Protein AF-A0A957DCU4-F1 (afdb_monomer_lite)

Radius of gyration: 17.32 Å; chains: 1; bounding box: 42×30×50 Å

Foldseek 3Di:
DDDDDDDPVRLVVPPCNLVDDDPDPDDPVLVVQLVVLLLVLVCVVPNNVVSVVLVVCLVVCLVVLCVVCVPVLVVQCVRPNDVSSVVVSVLVSQLVVQCVVPHNVRSVVSSVVSCVSSCVSVVCVRVVVVCCVVDPDSCVVPD

Structure (mmCIF, N/CA/C/O backbone):
data_AF-A0A957DCU4-F1
#
_entry.id   AF-A0A957DCU4-F1
#
loop_
_atom_site.group_PDB
_atom_site.id
_atom_site.type_symbol
_atom_site.label_atom_id
_atom_site.label_alt_id
_atom_site.label_comp_id
_atom_site.label_asym_id
_atom_site.label_entity_id
_atom_site.label_seq_id
_atom_site.pdbx_PDB_ins_code
_atom_site.Cartn_x
_atom_site.Cartn_y
_atom_site.Cartn_z
_atom_site.occupancy
_atom_site.B_iso_or_equiv
_atom_site.auth_seq_id
_atom_site.auth_comp_id
_atom_site.auth_asym_id
_atom_site.auth_atom_id
_atom_site.pdbx_PDB_model_num
ATOM 1 N N . MET A 1 1 ? -5.472 -15.329 16.478 1.00 36.72 1 MET A N 1
ATOM 2 C CA . MET A 1 1 ? -4.038 -15.496 16.817 1.00 36.72 1 MET A CA 1
ATOM 3 C C . MET A 1 1 ? -3.410 -14.113 16.916 1.00 36.72 1 MET A C 1
ATOM 5 O O . MET A 1 1 ? -3.706 -13.283 16.072 1.00 36.72 1 MET A O 1
ATOM 9 N N . THR A 1 2 ? -2.607 -13.821 17.938 1.00 32.19 2 THR A N 1
ATOM 10 C CA . THR A 1 2 ? -1.991 -12.493 18.103 1.00 32.19 2 THR A CA 1
ATOM 11 C C . THR A 1 2 ? -0.770 -12.384 17.192 1.00 32.19 2 THR A C 1
ATOM 13 O O . THR A 1 2 ? 0.240 -13.039 17.440 1.00 32.19 2 THR A O 1
ATOM 16 N N . THR A 1 3 ? -0.849 -11.588 16.125 1.00 38.00 3 THR A N 1
ATOM 17 C CA . THR A 1 3 ? 0.283 -11.361 15.215 1.00 38.00 3 THR A CA 1
ATOM 18 C C . THR A 1 3 ? 1.387 -10.610 15.963 1.00 38.00 3 THR A C 1
ATOM 20 O O . THR A 1 3 ? 1.248 -9.426 16.282 1.00 38.00 3 THR A O 1
ATOM 23 N N . GLN A 1 4 ? 2.472 -11.307 16.303 1.00 40.12 4 GLN A N 1
ATOM 24 C CA . GLN A 1 4 ? 3.613 -10.727 17.008 1.00 40.12 4 GLN A CA 1
ATOM 25 C C . GLN A 1 4 ? 4.327 -9.733 16.079 1.00 40.12 4 GLN A C 1
ATOM 27 O O . GLN A 1 4 ? 4.697 -10.070 14.955 1.00 40.12 4 GLN A O 1
ATOM 32 N N . LYS A 1 5 ? 4.489 -8.482 16.523 1.00 43.53 5 LYS A N 1
ATOM 33 C CA . LYS A 1 5 ? 5.189 -7.444 15.751 1.00 43.53 5 LYS A CA 1
ATOM 34 C C . LYS A 1 5 ? 6.696 -7.707 15.790 1.00 43.53 5 LYS A C 1
ATOM 36 O O . LYS A 1 5 ? 7.246 -7.865 16.877 1.00 43.53 5 LYS A O 1
ATOM 41 N N . LEU A 1 6 ? 7.344 -7.732 14.624 1.00 45.91 6 LEU A N 1
ATOM 42 C CA . LEU A 1 6 ? 8.795 -7.910 14.505 1.00 45.91 6 LEU A CA 1
ATOM 43 C C . LEU A 1 6 ? 9.543 -6.619 14.864 1.00 45.91 6 LEU A C 1
ATOM 45 O O . LEU A 1 6 ? 9.111 -5.522 14.501 1.00 45.91 6 LEU A O 1
ATOM 49 N N . THR A 1 7 ? 10.678 -6.750 15.548 1.00 53.19 7 THR A N 1
ATOM 50 C CA . THR A 1 7 ? 11.636 -5.655 15.760 1.00 53.19 7 THR A CA 1
ATOM 51 C C . THR A 1 7 ? 12.483 -5.414 14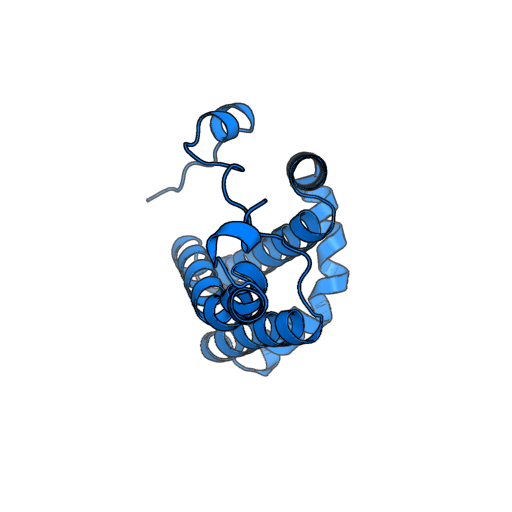.503 1.00 53.19 7 THR A C 1
ATOM 53 O O . THR A 1 7 ? 12.556 -6.269 13.621 1.00 53.19 7 THR A O 1
ATOM 56 N N . LEU A 1 8 ? 13.154 -4.258 14.409 1.00 53.31 8 LEU A N 1
ATOM 57 C CA . LEU A 1 8 ? 14.066 -3.940 13.295 1.00 53.31 8 LEU A CA 1
ATOM 58 C C . LEU A 1 8 ? 15.163 -5.000 13.104 1.00 53.31 8 LEU A C 1
ATOM 60 O O . LEU A 1 8 ? 15.449 -5.386 11.973 1.00 53.31 8 LEU A O 1
ATOM 64 N N . ASP A 1 9 ? 15.717 -5.522 14.196 1.00 51.16 9 ASP A N 1
ATOM 65 C CA . ASP A 1 9 ? 16.748 -6.562 14.143 1.00 51.16 9 ASP A CA 1
ATOM 66 C C . ASP A 1 9 ? 16.194 -7.894 13.615 1.00 51.16 9 ASP A C 1
ATOM 68 O O . ASP A 1 9 ? 16.871 -8.602 12.872 1.00 51.16 9 ASP A O 1
ATOM 72 N N . GLN A 1 10 ? 14.934 -8.207 13.933 1.00 47.06 10 GLN A N 1
ATOM 73 C CA . GLN A 1 10 ? 14.234 -9.398 13.441 1.00 47.06 10 GLN A CA 1
ATOM 74 C C . GLN A 1 10 ? 13.794 -9.265 11.978 1.00 47.06 10 GLN A C 1
ATOM 76 O O . GLN A 1 10 ? 13.688 -10.259 11.271 1.00 47.06 10 GLN A O 1
ATOM 81 N N . ILE A 1 11 ? 13.551 -8.049 11.492 1.00 52.72 11 ILE A N 1
ATOM 82 C CA . ILE A 1 11 ? 13.196 -7.807 10.089 1.00 52.72 11 ILE A CA 1
ATOM 83 C C . ILE A 1 11 ? 14.338 -8.236 9.150 1.00 52.72 11 ILE A C 1
ATOM 85 O O . ILE A 1 11 ? 14.080 -8.809 8.093 1.00 52.72 11 ILE A O 1
ATOM 89 N N . ASN A 1 12 ? 15.596 -8.038 9.558 1.00 49.00 12 ASN A N 1
ATOM 90 C CA . ASN A 1 12 ? 16.772 -8.423 8.767 1.00 49.00 12 ASN A CA 1
ATOM 91 C C . ASN A 1 12 ? 16.979 -9.942 8.663 1.00 49.00 12 ASN A C 1
ATOM 93 O O . ASN A 1 12 ? 17.734 -10.396 7.804 1.00 49.00 12 ASN A O 1
ATOM 97 N N . THR A 1 13 ? 16.329 -10.731 9.523 1.00 49.03 13 THR A N 1
ATOM 98 C CA . THR A 1 13 ? 16.414 -12.198 9.501 1.00 49.03 13 THR A CA 1
ATOM 99 C C . THR A 1 13 ? 15.278 -12.845 8.712 1.00 49.03 13 THR A C 1
ATOM 101 O O . THR A 1 13 ? 15.305 -14.057 8.496 1.00 49.03 13 THR A O 1
ATOM 104 N N . VAL A 1 14 ? 14.306 -12.058 8.229 1.00 46.25 14 VAL A N 1
ATOM 105 C CA . VAL A 1 14 ? 13.219 -12.552 7.378 1.00 46.25 14 VAL A CA 1
ATOM 106 C C . VAL A 1 14 ? 13.778 -12.908 5.994 1.00 46.25 14 VAL A C 1
ATOM 108 O O . VAL A 1 14 ? 14.284 -12.027 5.286 1.00 46.25 14 VAL A O 1
ATOM 111 N N . PRO A 1 15 ? 13.673 -14.179 5.559 1.00 36.56 15 PRO A N 1
ATOM 112 C CA . PRO A 1 15 ? 14.118 -14.587 4.235 1.00 36.56 15 PRO A CA 1
ATOM 113 C C . PRO A 1 15 ? 13.451 -13.730 3.155 1.00 36.56 15 PRO A C 1
ATOM 115 O O . PRO A 1 15 ? 12.238 -13.536 3.166 1.00 36.56 15 PRO A O 1
ATOM 118 N N . TYR A 1 16 ? 14.254 -13.226 2.216 1.00 40.25 16 TYR A N 1
ATOM 119 C CA . TYR A 1 16 ? 13.815 -12.421 1.066 1.00 40.25 16 TYR A CA 1
ATOM 120 C C . TYR A 1 16 ? 13.260 -11.018 1.381 1.00 40.25 16 TYR A C 1
ATOM 122 O O . TYR A 1 16 ? 12.896 -10.303 0.443 1.00 40.25 16 TYR A O 1
ATOM 130 N N . TYR A 1 17 ? 13.264 -10.563 2.644 1.00 41.91 17 TYR A N 1
ATOM 131 C CA . TYR A 1 17 ? 12.905 -9.180 2.973 1.00 41.91 17 TYR A CA 1
ATOM 132 C C . TYR A 1 17 ? 13.850 -8.212 2.252 1.00 41.91 17 TYR A C 1
ATOM 134 O O . TYR A 1 17 ? 15.064 -8.232 2.443 1.00 41.91 17 TYR A O 1
ATOM 142 N N . GLY A 1 18 ? 13.289 -7.412 1.344 1.00 43.12 18 GLY A N 1
ATOM 143 C CA . GLY A 1 18 ? 14.046 -6.464 0.534 1.00 43.12 18 GLY A CA 1
ATOM 144 C C . GLY A 1 18 ? 14.803 -7.020 -0.674 1.00 43.12 18 GLY A C 1
ATOM 145 O O . GLY A 1 18 ? 15.404 -6.238 -1.401 1.00 43.12 18 GLY A O 1
ATOM 146 N N . LYS A 1 19 ? 14.775 -8.333 -0.936 1.00 41.81 19 LYS A N 1
ATOM 147 C CA . LYS A 1 19 ? 15.442 -8.918 -2.121 1.00 41.81 19 LYS A CA 1
ATOM 148 C C . LYS A 1 19 ? 14.566 -8.929 -3.375 1.00 41.81 19 LYS A C 1
ATOM 150 O O . LYS A 1 19 ? 15.081 -9.054 -4.479 1.00 41.81 19 LYS A O 1
ATOM 155 N N . SER A 1 20 ? 13.258 -8.766 -3.215 1.00 48.91 20 SER A N 1
ATOM 156 C CA . SER A 1 20 ? 12.293 -8.710 -4.313 1.00 48.91 20 SER A CA 1
ATOM 157 C C . SER A 1 20 ? 11.208 -7.687 -3.984 1.00 48.91 20 SER A C 1
ATOM 159 O O . SER A 1 20 ? 10.132 -8.044 -3.510 1.00 48.91 20 SER A O 1
ATOM 161 N N . PHE A 1 21 ? 11.503 -6.402 -4.190 1.00 47.81 21 PHE A N 1
ATOM 162 C CA . PHE A 1 21 ? 10.489 -5.346 -4.175 1.00 47.81 21 PHE A CA 1
ATOM 163 C C . PHE A 1 21 ? 10.556 -4.561 -5.489 1.00 47.81 21 PHE A C 1
ATOM 165 O O . PHE A 1 21 ? 11.517 -3.825 -5.712 1.00 47.81 21 PHE A O 1
ATOM 172 N N . PRO A 1 22 ? 9.570 -4.724 -6.387 1.00 45.47 22 PRO A N 1
ATOM 173 C CA . PRO A 1 22 ? 9.614 -4.158 -7.720 1.00 45.47 22 PRO A CA 1
ATOM 174 C C . PRO A 1 22 ? 8.903 -2.804 -7.726 1.00 45.47 22 PRO A C 1
ATOM 176 O O . PRO A 1 22 ? 7.783 -2.654 -8.220 1.00 45.47 22 PRO A O 1
ATOM 179 N N . PHE A 1 23 ? 9.560 -1.790 -7.180 1.00 53.06 23 PHE A N 1
ATOM 180 C CA . PHE A 1 23 ? 9.252 -0.415 -7.565 1.00 53.06 23 PHE A CA 1
ATOM 181 C C . PHE A 1 23 ? 10.154 -0.054 -8.741 1.00 53.06 23 PHE A C 1
ATOM 183 O O . PHE A 1 23 ? 11.055 0.770 -8.625 1.00 53.06 23 PHE A O 1
ATOM 190 N N . LEU A 1 24 ? 9.953 -0.739 -9.873 1.00 50.03 24 LEU A N 1
ATOM 191 C CA . LEU A 1 24 ? 10.423 -0.193 -11.140 1.00 50.03 24 LEU A CA 1
ATOM 192 C C . LEU A 1 24 ? 9.592 1.063 -11.423 1.00 50.03 24 LEU A C 1
ATOM 194 O O . LEU A 1 24 ? 8.391 1.041 -11.144 1.00 50.03 24 LEU A O 1
ATOM 198 N N . PRO A 1 25 ? 10.191 2.147 -11.940 1.00 51.78 25 PRO A N 1
ATOM 199 C CA . PRO A 1 25 ? 9.454 3.360 -12.268 1.00 51.78 25 PRO A CA 1
ATOM 200 C C . PRO A 1 25 ? 8.318 3.017 -13.238 1.00 51.78 25 PRO A C 1
ATOM 202 O O . PRO A 1 25 ? 8.557 2.583 -14.365 1.00 51.78 25 PRO A O 1
ATOM 205 N N . ARG A 1 26 ? 7.072 3.171 -12.780 1.00 63.03 26 ARG A N 1
ATOM 206 C CA . ARG A 1 26 ? 5.873 2.798 -13.547 1.00 63.03 26 ARG A CA 1
ATOM 207 C C . ARG A 1 26 ? 5.355 3.983 -14.336 1.00 63.03 26 ARG A C 1
ATOM 209 O O . ARG A 1 26 ? 5.462 5.137 -13.909 1.00 63.03 26 ARG A O 1
ATOM 216 N N . LYS A 1 27 ? 4.705 3.713 -15.466 1.00 66.44 27 LYS A N 1
ATOM 217 C CA . LYS A 1 27 ? 3.988 4.767 -16.195 1.00 66.44 27 LYS A CA 1
ATOM 218 C C . LYS A 1 27 ? 2.853 5.308 -15.319 1.00 66.44 27 LYS A C 1
ATOM 220 O O . LYS A 1 27 ? 2.136 4.550 -14.664 1.00 66.44 27 LYS A O 1
ATOM 225 N N . ALA A 1 28 ? 2.608 6.619 -15.368 1.00 67.50 28 ALA A N 1
ATOM 226 C CA . ALA A 1 28 ? 1.522 7.255 -14.608 1.00 67.50 28 ALA A CA 1
ATOM 227 C C . ALA A 1 28 ? 0.138 6.622 -14.886 1.00 67.50 28 ALA A C 1
ATOM 229 O O . ALA A 1 28 ? -0.708 6.528 -13.997 1.00 67.50 28 ALA A O 1
ATOM 230 N N . SER A 1 29 ? -0.079 6.116 -16.105 1.00 70.69 29 SER A N 1
ATOM 231 C CA . SER A 1 29 ? -1.291 5.387 -16.493 1.00 70.69 29 SER A CA 1
ATOM 232 C C . SER A 1 29 ? -1.488 4.064 -15.745 1.00 70.69 29 SER A C 1
ATOM 234 O O . SER A 1 29 ? -2.628 3.665 -15.526 1.00 70.69 29 SER A O 1
ATOM 236 N N . VAL A 1 30 ? -0.407 3.377 -15.365 1.00 73.94 30 VAL A N 1
ATOM 237 C CA . VAL A 1 30 ? -0.455 2.124 -14.595 1.00 73.94 30 VAL A CA 1
ATOM 238 C C . VAL A 1 30 ? -0.743 2.428 -13.131 1.00 73.94 30 VAL A C 1
ATOM 240 O O . VAL A 1 30 ? -1.669 1.852 -12.565 1.00 73.94 30 VAL A O 1
ATOM 243 N N . ARG A 1 31 ? -0.088 3.452 -12.574 1.00 78.81 31 ARG A N 1
ATOM 244 C CA . ARG A 1 31 ? -0.345 3.939 -11.211 1.00 78.81 31 ARG A CA 1
ATOM 245 C C . ARG A 1 31 ? -1.812 4.306 -10.977 1.00 78.81 31 ARG A C 1
ATOM 247 O O . ARG A 1 31 ? -2.394 3.946 -9.958 1.00 78.81 31 ARG A O 1
ATOM 254 N N . ASN A 1 32 ? -2.447 4.966 -11.947 1.00 82.44 32 ASN A N 1
ATOM 255 C CA . ASN A 1 32 ? -3.874 5.282 -11.864 1.00 82.44 32 ASN A CA 1
ATOM 256 C C . ASN A 1 32 ? -4.748 4.020 -11.830 1.00 82.44 32 ASN A C 1
ATOM 258 O O . ASN A 1 32 ? -5.733 3.985 -11.096 1.00 82.44 32 ASN A O 1
ATOM 262 N N . LYS A 1 33 ? -4.404 2.977 -12.597 1.00 84.69 33 LYS A N 1
ATOM 263 C CA . LYS A 1 33 ? -5.145 1.704 -12.601 1.00 84.69 33 LYS A CA 1
ATOM 264 C C . LYS A 1 33 ? -4.984 0.945 -11.285 1.00 84.69 33 LYS A C 1
ATOM 266 O O . LYS A 1 33 ? -5.966 0.401 -10.790 1.00 84.69 33 LYS A O 1
ATOM 271 N N . GLU A 1 34 ? -3.790 0.959 -10.696 1.00 84.38 34 GLU A N 1
ATOM 272 C CA . GLU A 1 34 ? -3.533 0.400 -9.364 1.00 84.38 34 GLU A CA 1
ATOM 273 C C . GLU A 1 34 ? -4.380 1.107 -8.302 1.00 84.38 34 GLU A C 1
ATOM 275 O O . GLU A 1 34 ? -5.150 0.465 -7.591 1.00 84.38 34 GLU A O 1
ATOM 280 N N . VAL A 1 35 ? -4.316 2.442 -8.253 1.00 88.00 35 VAL A N 1
ATOM 281 C CA . VAL A 1 35 ? -5.128 3.263 -7.345 1.00 88.00 35 VAL A CA 1
ATOM 282 C C . VAL A 1 35 ? -6.616 2.952 -7.513 1.00 88.00 35 VAL A C 1
ATOM 284 O O . VAL A 1 35 ? -7.315 2.704 -6.530 1.00 88.00 35 VAL A O 1
ATOM 287 N N . TRP A 1 36 ? -7.101 2.877 -8.753 1.00 89.81 36 TRP A N 1
ATOM 288 C CA . TRP A 1 36 ? -8.488 2.514 -9.030 1.00 89.81 36 TRP A CA 1
ATOM 289 C C . TRP A 1 36 ? -8.849 1.094 -8.591 1.00 89.81 36 TRP A C 1
ATOM 291 O O . TRP A 1 36 ? -9.972 0.884 -8.131 1.00 89.81 36 TRP A O 1
ATOM 301 N N . ALA A 1 37 ? -7.933 0.128 -8.688 1.00 91.06 37 ALA A N 1
ATOM 302 C CA . ALA A 1 37 ? -8.157 -1.228 -8.195 1.00 91.06 37 ALA A CA 1
ATOM 303 C C . ALA A 1 37 ? -8.376 -1.232 -6.675 1.00 91.06 37 ALA A C 1
ATOM 305 O O . ALA A 1 37 ? -9.331 -1.853 -6.197 1.00 91.06 37 ALA A O 1
ATOM 306 N N . PHE A 1 38 ? -7.572 -0.466 -5.929 1.00 92.88 38 PHE A N 1
ATOM 307 C CA . PHE A 1 38 ? -7.763 -0.301 -4.489 1.00 92.88 38 PHE A CA 1
ATOM 308 C C . PHE A 1 38 ? -9.067 0.442 -4.160 1.00 92.88 38 PHE A C 1
ATOM 310 O O . PHE A 1 38 ? -9.826 -0.043 -3.323 1.00 92.88 38 PHE A O 1
ATOM 317 N N . ILE A 1 39 ? -9.374 1.565 -4.828 1.00 93.44 39 ILE A N 1
ATOM 318 C CA . ILE A 1 39 ? -10.635 2.309 -4.624 1.00 93.44 39 ILE A CA 1
ATOM 319 C C . ILE A 1 39 ? -11.834 1.395 -4.865 1.00 93.44 39 ILE A C 1
ATOM 321 O O . ILE A 1 39 ? -12.758 1.360 -4.057 1.00 93.44 39 ILE A O 1
ATOM 325 N N . LYS A 1 40 ? -11.831 0.640 -5.969 1.00 94.81 40 LYS A N 1
ATOM 326 C CA . LYS A 1 40 ? -12.933 -0.251 -6.342 1.00 94.81 40 LYS A CA 1
ATOM 327 C C . LYS A 1 40 ? -13.113 -1.370 -5.325 1.00 94.81 40 LYS A C 1
ATOM 329 O O . LYS A 1 40 ? -14.252 -1.693 -4.994 1.00 94.81 40 LYS A O 1
ATOM 334 N N . LEU A 1 41 ? -12.021 -1.966 -4.844 1.00 94.44 41 LEU A N 1
ATOM 335 C CA . LEU A 1 41 ? -12.103 -2.998 -3.816 1.00 94.44 41 LEU A CA 1
ATOM 336 C C . LEU A 1 41 ? -12.617 -2.404 -2.502 1.00 94.44 41 LEU A C 1
ATOM 338 O O . LEU A 1 41 ? -13.575 -2.921 -1.948 1.00 94.44 41 LEU A O 1
ATOM 342 N N . GLN A 1 42 ? -12.075 -1.269 -2.061 1.00 93.88 42 GLN A N 1
ATOM 343 C CA . GLN A 1 42 ? -12.525 -0.591 -0.846 1.00 93.88 42 GLN A CA 1
ATOM 344 C C . GLN A 1 42 ? -14.005 -0.188 -0.938 1.00 93.88 42 GLN A C 1
ATOM 346 O O . GLN A 1 42 ? -14.769 -0.439 -0.015 1.00 93.88 42 GLN A O 1
ATOM 351 N N . ALA A 1 43 ? -14.451 0.350 -2.074 1.00 95.31 43 ALA A N 1
ATOM 352 C CA . ALA A 1 43 ? -15.844 0.731 -2.296 1.00 95.31 43 ALA A CA 1
ATOM 353 C C . ALA A 1 43 ? -16.817 -0.456 -2.235 1.00 95.31 43 ALA A C 1
ATOM 355 O O . ALA A 1 43 ? -17.961 -0.272 -1.824 1.00 95.31 43 ALA A O 1
ATOM 356 N N . LYS A 1 44 ? -16.382 -1.665 -2.616 1.00 95.25 44 LYS A N 1
ATOM 357 C CA . LYS A 1 44 ? -17.185 -2.886 -2.446 1.00 95.25 44 LYS A CA 1
ATOM 358 C C . LYS A 1 44 ? -17.347 -3.283 -0.979 1.00 95.25 44 LYS A C 1
ATOM 360 O O . LYS A 1 44 ? -18.382 -3.830 -0.631 1.00 95.25 44 LYS A O 1
ATOM 365 N N . GLU A 1 45 ? -16.340 -3.012 -0.155 1.00 93.38 45 GLU A N 1
ATOM 366 C CA . GLU A 1 45 ? -16.317 -3.405 1.258 1.00 93.38 45 GLU A CA 1
ATOM 367 C C . GLU A 1 45 ? -17.052 -2.404 2.153 1.00 93.38 45 GLU A C 1
ATOM 369 O O . GLU A 1 45 ? -17.850 -2.783 3.004 1.00 93.38 45 GLU A O 1
ATOM 374 N N . ILE A 1 46 ? -16.791 -1.109 1.958 1.00 93.75 46 ILE A N 1
ATOM 375 C CA . ILE A 1 46 ? -17.247 -0.050 2.874 1.00 93.75 46 ILE A CA 1
ATOM 376 C C . ILE A 1 46 ? -18.208 0.946 2.216 1.00 93.75 46 ILE A C 1
ATOM 378 O O . ILE A 1 46 ? -18.592 1.936 2.836 1.00 93.75 46 ILE A O 1
ATOM 382 N N . GLY A 1 47 ? -18.591 0.710 0.960 1.00 95.31 47 GLY A N 1
ATOM 383 C CA . GLY A 1 47 ? -19.395 1.625 0.156 1.00 95.31 47 GLY A CA 1
ATOM 384 C C . GLY A 1 47 ? -18.568 2.710 -0.542 1.00 95.31 47 GLY A C 1
ATOM 385 O O . GLY A 1 47 ? -17.454 3.057 -0.143 1.00 95.31 47 GLY A O 1
ATOM 386 N N . LEU A 1 48 ? -19.142 3.283 -1.604 1.00 95.00 48 LEU A N 1
ATOM 387 C CA . LEU A 1 48 ? -18.457 4.259 -2.455 1.00 95.00 48 LEU A CA 1
ATOM 388 C C . LEU A 1 48 ? -18.110 5.558 -1.715 1.00 95.00 48 LEU A C 1
ATOM 390 O O . LEU A 1 48 ? -16.974 6.019 -1.800 1.00 95.00 48 LEU A O 1
ATOM 394 N N . PHE A 1 49 ? -19.060 6.147 -0.982 1.00 95.94 49 PHE A N 1
ATOM 395 C CA . PHE A 1 49 ? -18.821 7.427 -0.306 1.00 95.94 49 PHE A CA 1
ATOM 396 C C . PHE A 1 49 ? -17.735 7.333 0.778 1.00 95.94 49 PHE A C 1
ATOM 398 O O . PHE A 1 49 ? -16.827 8.168 0.759 1.00 95.94 49 PHE A O 1
ATOM 405 N N . PRO A 1 50 ? -17.739 6.324 1.676 1.00 94.06 50 PRO A N 1
ATOM 406 C CA . PRO A 1 50 ? -16.663 6.166 2.651 1.00 94.06 50 PRO A CA 1
ATOM 407 C C . PRO A 1 50 ? -15.303 5.889 2.007 1.00 94.06 50 PRO A C 1
ATOM 409 O O . PRO A 1 50 ? -14.299 6.421 2.482 1.00 94.06 50 PRO A O 1
ATOM 412 N N . ALA A 1 51 ? -15.264 5.123 0.909 1.00 95.31 51 ALA A N 1
ATOM 413 C CA . ALA A 1 51 ? -14.037 4.913 0.149 1.00 95.31 51 ALA A CA 1
ATOM 414 C C . ALA A 1 51 ? -13.507 6.243 -0.406 1.00 95.31 51 ALA A C 1
ATOM 416 O O . ALA A 1 51 ? -12.386 6.633 -0.095 1.00 95.31 51 ALA A O 1
ATOM 417 N N . LEU A 1 52 ? -14.314 7.010 -1.141 1.00 94.69 52 LEU A N 1
ATOM 418 C CA . LEU A 1 52 ? -13.874 8.300 -1.687 1.00 94.69 52 LEU A CA 1
ATOM 419 C C . LEU A 1 52 ? -13.408 9.271 -0.592 1.00 94.69 52 LEU A C 1
ATOM 421 O O . LEU A 1 52 ? -12.369 9.911 -0.748 1.00 94.69 52 LEU A O 1
ATOM 425 N N . ALA A 1 53 ? -14.112 9.334 0.541 1.00 95.06 53 ALA A N 1
ATOM 426 C CA . ALA A 1 53 ? -13.704 10.156 1.676 1.00 95.06 53 ALA A CA 1
ATOM 427 C C . ALA A 1 53 ? -12.327 9.748 2.233 1.00 95.06 53 ALA A C 1
ATOM 429 O O . ALA A 1 53 ? -11.519 10.617 2.565 1.00 95.06 53 ALA A O 1
ATOM 430 N N . PHE A 1 54 ? -12.031 8.445 2.306 1.00 95.19 54 PHE A N 1
ATOM 431 C CA . PHE A 1 54 ? -10.705 7.952 2.687 1.00 95.19 54 PHE A CA 1
ATOM 432 C C . PHE A 1 54 ? -9.623 8.452 1.719 1.00 95.19 54 PHE A C 1
ATOM 434 O O . PHE A 1 54 ? -8.621 9.012 2.167 1.00 95.19 54 PHE A O 1
ATOM 441 N N . TRP A 1 55 ? -9.847 8.312 0.411 1.00 94.06 55 TRP A N 1
ATOM 442 C CA . TRP A 1 55 ? -8.878 8.700 -0.619 1.00 94.06 55 TRP A CA 1
ATOM 443 C C . TRP A 1 55 ? -8.628 10.208 -0.663 1.00 94.06 55 TRP A C 1
ATOM 445 O O . TRP A 1 55 ? -7.477 10.632 -0.731 1.00 94.06 55 TRP A O 1
ATOM 455 N N . ILE A 1 56 ? -9.680 11.019 -0.533 1.00 94.44 56 ILE A N 1
ATOM 456 C CA . ILE A 1 56 ? -9.573 12.483 -0.464 1.00 94.44 56 ILE A CA 1
ATOM 457 C C . ILE A 1 56 ? -8.819 12.920 0.799 1.00 94.44 56 ILE A C 1
ATOM 459 O O . ILE A 1 56 ? -7.998 13.833 0.752 1.00 94.44 56 ILE A O 1
ATOM 463 N N . ALA A 1 57 ? -9.065 12.264 1.937 1.00 94.69 57 ALA A N 1
ATOM 464 C CA . ALA A 1 57 ? -8.404 12.596 3.198 1.00 94.69 57 ALA A CA 1
ATOM 465 C C . ALA A 1 57 ? -6.952 12.093 3.278 1.00 94.69 57 ALA A C 1
ATOM 467 O O . ALA A 1 57 ? -6.198 12.512 4.160 1.00 94.69 57 ALA A O 1
ATOM 468 N N . MET A 1 58 ? -6.550 11.180 2.396 1.00 92.25 58 MET A N 1
ATOM 469 C CA . MET A 1 58 ? -5.274 10.480 2.477 1.00 92.25 58 MET A CA 1
ATOM 470 C C . MET A 1 58 ? -4.046 11.407 2.476 1.00 92.25 58 MET A C 1
ATOM 472 O O . MET A 1 58 ? -3.203 11.219 3.359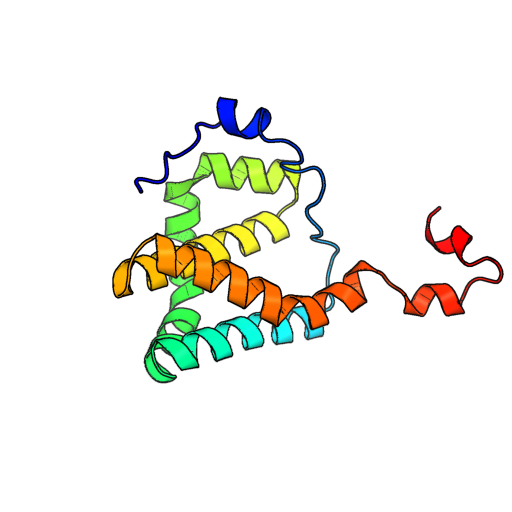 1.00 92.25 58 MET A O 1
ATOM 476 N N . PRO A 1 59 ? -3.926 12.433 1.602 1.00 91.00 59 PRO A N 1
ATOM 477 C CA . PRO A 1 59 ? -2.751 13.308 1.585 1.00 91.00 59 PRO A CA 1
ATOM 478 C C . PRO A 1 59 ? -2.508 13.990 2.936 1.00 91.00 59 PRO A C 1
ATOM 480 O O . PRO A 1 59 ? -1.372 14.106 3.390 1.00 91.00 59 PRO A O 1
ATOM 483 N N . PHE A 1 60 ? -3.589 14.351 3.631 1.00 93.44 60 PHE A N 1
ATOM 484 C CA . PHE A 1 60 ? -3.540 14.979 4.950 1.00 93.44 60 PHE A CA 1
ATOM 485 C C . PHE A 1 60 ? -3.156 13.995 6.067 1.00 93.44 60 PHE A C 1
ATOM 487 O O . PHE A 1 60 ? -2.636 14.401 7.105 1.00 93.44 60 PHE A O 1
ATOM 494 N N . ARG A 1 61 ? -3.373 12.689 5.863 1.00 92.12 61 ARG A N 1
ATOM 495 C CA . ARG A 1 61 ? -3.044 11.628 6.832 1.00 92.12 61 ARG A CA 1
ATOM 496 C C . ARG A 1 61 ? -1.620 11.088 6.676 1.00 92.12 61 ARG A C 1
ATOM 498 O O . ARG A 1 61 ? -1.062 10.574 7.647 1.00 92.12 61 ARG A O 1
ATOM 505 N N . LEU A 1 62 ? -1.006 11.237 5.498 1.00 90.56 62 LEU A N 1
ATOM 506 C CA . LEU A 1 62 ? 0.352 10.747 5.219 1.00 90.56 62 LEU A CA 1
ATOM 507 C C . LEU A 1 62 ? 1.400 11.330 6.176 1.00 90.56 62 LEU A C 1
ATOM 509 O O . LEU A 1 62 ? 2.257 10.600 6.670 1.00 90.56 62 LEU A O 1
ATOM 513 N N . GLY A 1 63 ? 1.302 12.623 6.504 1.00 90.44 63 GLY A N 1
ATOM 514 C CA . GLY A 1 63 ? 2.228 13.272 7.439 1.00 90.44 63 GLY A CA 1
ATOM 515 C C . GLY A 1 63 ? 2.246 12.614 8.825 1.00 90.44 63 GLY A C 1
ATOM 516 O O . GLY A 1 63 ? 3.311 12.453 9.423 1.00 90.44 63 GLY A O 1
ATOM 517 N N . GLY A 1 64 ? 1.083 12.167 9.310 1.00 91.00 64 GLY A N 1
ATOM 518 C CA . GLY A 1 64 ? 0.966 11.431 10.569 1.00 91.00 64 GLY A CA 1
ATOM 519 C C . GLY A 1 64 ? 1.665 10.073 10.517 1.00 91.00 64 GLY A C 1
ATOM 520 O O . GLY A 1 64 ? 2.382 9.719 11.451 1.00 91.00 64 GLY A O 1
ATOM 521 N N . VAL A 1 65 ? 1.534 9.349 9.401 1.00 92.38 65 VAL A N 1
ATOM 522 C CA . VAL A 1 65 ? 2.215 8.060 9.189 1.00 92.38 65 VAL A CA 1
ATOM 523 C C . VAL A 1 65 ? 3.726 8.235 9.131 1.00 92.38 65 VAL A C 1
ATOM 525 O O . VAL A 1 65 ? 4.440 7.512 9.823 1.00 92.38 65 VAL A O 1
ATOM 528 N N . TYR A 1 66 ? 4.226 9.227 8.389 1.00 92.25 66 TYR A N 1
ATOM 529 C CA . TYR A 1 66 ? 5.666 9.490 8.329 1.00 92.25 66 TYR A CA 1
ATOM 530 C C . TYR A 1 66 ? 6.260 9.863 9.679 1.00 92.25 66 TYR A C 1
ATOM 532 O O . TYR A 1 66 ? 7.388 9.479 9.968 1.00 92.25 66 TYR A O 1
ATOM 540 N N . ARG A 1 67 ? 5.511 10.589 10.512 1.00 92.19 67 ARG A N 1
ATOM 541 C CA . ARG A 1 67 ? 5.961 10.930 11.861 1.00 92.19 67 ARG A CA 1
ATOM 542 C C . ARG A 1 67 ? 5.937 9.717 12.789 1.00 92.19 67 ARG A C 1
ATOM 544 O O . ARG A 1 67 ? 6.910 9.486 13.494 1.00 92.19 67 ARG A O 1
ATOM 551 N N . GLN A 1 68 ? 4.848 8.948 12.780 1.00 92.75 68 GLN A N 1
ATOM 552 C CA . GLN A 1 68 ? 4.666 7.797 13.668 1.00 92.75 68 GLN A CA 1
ATOM 553 C C . GLN A 1 68 ? 5.650 6.659 13.366 1.00 92.75 68 GLN A C 1
ATOM 555 O O . GLN A 1 68 ? 6.118 5.999 14.287 1.00 92.75 68 GLN A O 1
ATOM 560 N N . TYR A 1 69 ? 5.962 6.431 12.090 1.00 90.56 69 TYR A N 1
ATOM 561 C CA . TYR A 1 69 ? 6.814 5.330 11.632 1.00 90.56 69 TYR A CA 1
ATOM 562 C C . TYR A 1 69 ? 8.122 5.831 11.021 1.00 90.56 69 TYR A C 1
ATOM 564 O O . TYR A 1 69 ? 8.616 5.244 10.061 1.00 90.56 69 TYR A O 1
ATOM 572 N N . LYS A 1 70 ? 8.671 6.933 11.547 1.00 90.62 70 LYS A N 1
ATOM 573 C CA . LYS A 1 70 ? 9.821 7.637 10.963 1.00 90.62 70 LYS A CA 1
ATOM 574 C C . LYS A 1 70 ? 10.975 6.697 10.609 1.00 90.62 70 LYS A C 1
ATOM 576 O O . LYS A 1 70 ? 11.398 6.675 9.460 1.00 90.62 70 LYS A O 1
ATOM 581 N N . GLU A 1 71 ? 11.425 5.884 11.562 1.00 87.19 71 GLU A N 1
ATOM 582 C CA . GLU A 1 71 ? 12.562 4.972 11.377 1.00 87.19 71 GLU A CA 1
ATOM 583 C C . GLU A 1 71 ? 12.316 3.946 10.263 1.00 87.19 71 GLU A C 1
ATOM 585 O O . GLU A 1 71 ? 13.124 3.822 9.345 1.00 87.19 71 GLU A O 1
ATOM 590 N N . GLY A 1 72 ? 11.163 3.267 10.280 1.00 84.75 72 GLY A N 1
ATOM 591 C CA . GLY A 1 72 ? 10.800 2.303 9.237 1.00 84.75 72 GLY A CA 1
ATOM 592 C C . GLY A 1 72 ? 10.623 2.953 7.860 1.00 84.75 72 GLY A C 1
ATOM 593 O O . GLY A 1 72 ? 11.020 2.386 6.845 1.00 84.75 72 GLY A O 1
ATOM 594 N N . MET A 1 73 ? 10.080 4.171 7.814 1.00 89.62 73 MET A N 1
ATOM 595 C CA . MET A 1 73 ? 9.919 4.941 6.578 1.00 89.62 73 MET A CA 1
ATOM 596 C C . MET A 1 73 ? 11.258 5.408 6.007 1.00 89.62 73 MET A C 1
ATOM 598 O O . MET A 1 73 ? 11.443 5.414 4.790 1.00 89.62 73 MET A O 1
ATOM 602 N N . ASP A 1 74 ? 12.195 5.808 6.862 1.00 87.88 74 ASP A N 1
ATOM 603 C CA . ASP A 1 74 ? 13.531 6.222 6.444 1.00 87.88 74 ASP A CA 1
ATOM 604 C C . ASP A 1 74 ? 14.362 5.016 5.983 1.00 87.88 74 ASP A C 1
ATOM 606 O O . ASP A 1 74 ? 15.045 5.114 4.961 1.00 87.88 74 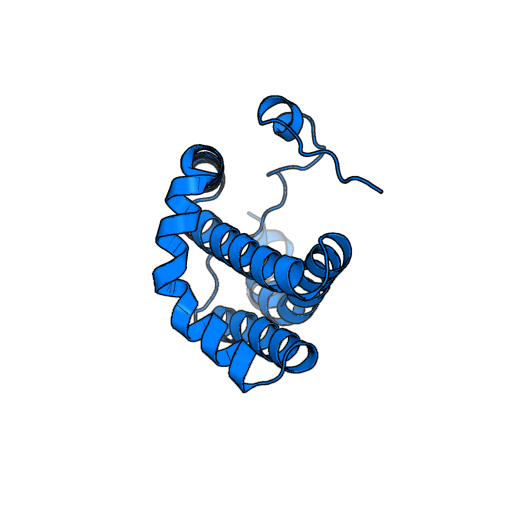ASP A O 1
ATOM 610 N N . LEU A 1 75 ? 14.213 3.854 6.630 1.00 84.75 75 LEU A N 1
ATOM 611 C CA .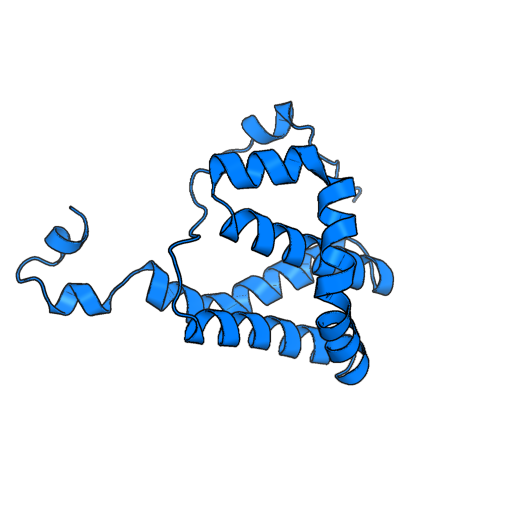 LEU A 1 75 ? 14.770 2.586 6.151 1.00 84.75 75 LEU A CA 1
ATOM 612 C C . LEU A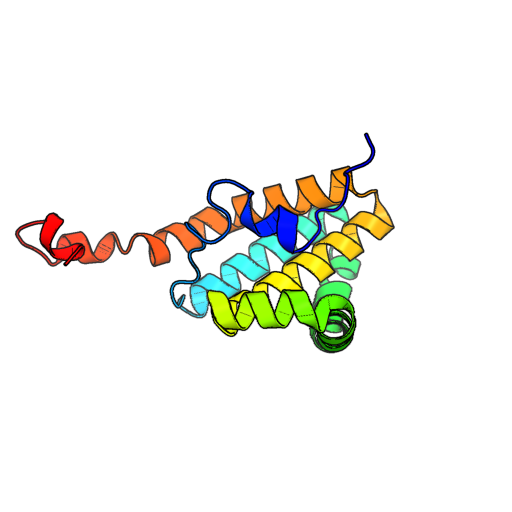 1 75 ? 14.216 2.209 4.769 1.00 84.75 75 LEU A C 1
ATOM 614 O O . LEU A 1 75 ? 14.991 1.876 3.872 1.00 84.75 75 LEU A O 1
ATOM 618 N N . MET A 1 76 ? 12.896 2.308 4.578 1.00 81.19 76 MET A N 1
ATOM 619 C CA . MET A 1 76 ? 12.238 2.042 3.294 1.00 81.19 76 MET A CA 1
ATOM 620 C C . MET A 1 76 ? 12.782 2.963 2.196 1.00 81.19 76 MET A C 1
ATOM 622 O O . MET A 1 76 ? 13.182 2.492 1.135 1.00 81.19 76 MET A O 1
ATOM 626 N N . LYS A 1 77 ? 12.890 4.271 2.472 1.00 85.19 77 LYS A N 1
ATOM 627 C CA . LYS A 1 77 ? 13.460 5.239 1.523 1.00 85.19 77 LYS A CA 1
ATOM 628 C C . LYS A 1 77 ? 14.914 4.932 1.185 1.00 85.19 77 LYS A C 1
ATOM 630 O O . LYS A 1 77 ? 15.288 5.022 0.021 1.00 85.19 77 LYS A O 1
ATOM 635 N N . LYS A 1 78 ? 15.735 4.621 2.190 1.00 82.00 78 LYS A N 1
ATOM 636 C CA . LYS A 1 78 ? 17.160 4.329 1.996 1.00 82.00 78 LYS A CA 1
ATOM 637 C C . LYS A 1 78 ? 17.366 3.070 1.154 1.00 82.00 78 LYS A C 1
ATOM 639 O O . LYS A 1 78 ? 18.279 3.039 0.341 1.00 82.00 78 LYS A O 1
ATOM 644 N N . SER A 1 79 ? 16.527 2.061 1.363 1.00 77.75 79 SER A N 1
ATOM 645 C CA . SER A 1 79 ? 16.694 0.744 0.745 1.00 77.75 79 SER A CA 1
ATOM 646 C C . SER A 1 79 ? 16.047 0.653 -0.640 1.00 77.75 79 SER A C 1
ATOM 648 O O . SER A 1 79 ? 16.585 -0.015 -1.513 1.00 77.75 79 SER A O 1
ATOM 650 N N . PHE A 1 80 ? 14.916 1.338 -0.854 1.00 72.19 80 PHE A N 1
ATOM 651 C CA . PHE A 1 80 ? 14.072 1.164 -2.049 1.00 72.19 80 PHE A CA 1
ATOM 652 C C . PHE A 1 80 ? 13.648 2.479 -2.721 1.00 72.19 80 PHE A C 1
ATOM 654 O O . PHE A 1 80 ? 12.909 2.466 -3.701 1.00 72.19 80 PHE A O 1
ATOM 661 N N . GLY A 1 81 ? 14.089 3.630 -2.211 1.00 80.56 81 GLY A N 1
ATOM 662 C CA . GLY A 1 81 ? 13.782 4.937 -2.787 1.00 80.56 81 GLY A CA 1
ATOM 663 C C . GLY A 1 81 ? 12.493 5.589 -2.270 1.00 80.56 81 GLY A C 1
ATOM 664 O O . GLY A 1 81 ? 11.740 5.057 -1.452 1.00 80.56 81 GLY A O 1
ATOM 665 N N . ALA A 1 82 ? 12.257 6.824 -2.720 1.00 85.19 82 ALA A N 1
ATOM 666 C CA . ALA A 1 82 ? 11.160 7.658 -2.224 1.00 85.19 82 ALA A CA 1
ATOM 667 C C . ALA A 1 82 ? 9.771 7.142 -2.634 1.00 85.19 82 ALA A C 1
ATOM 669 O O . ALA A 1 82 ? 8.823 7.278 -1.863 1.00 85.19 82 ALA A O 1
ATOM 670 N N . GLU A 1 83 ? 9.655 6.538 -3.817 1.00 80.56 83 GLU A N 1
ATOM 671 C CA . GLU A 1 83 ? 8.398 5.973 -4.310 1.00 80.56 83 GLU A CA 1
ATOM 672 C C . GLU A 1 83 ? 7.929 4.806 -3.435 1.00 80.56 83 GLU A C 1
ATOM 674 O O . GLU A 1 83 ? 6.805 4.835 -2.937 1.00 80.56 83 GLU A O 1
ATOM 679 N N . ALA A 1 84 ? 8.832 3.878 -3.109 1.00 80.06 84 ALA A N 1
ATOM 680 C CA . ALA A 1 84 ? 8.570 2.783 -2.179 1.00 80.06 84 ALA A CA 1
ATOM 681 C C . ALA A 1 84 ? 8.089 3.276 -0.805 1.00 80.06 84 ALA A C 1
ATOM 683 O O . ALA A 1 84 ? 7.134 2.744 -0.242 1.00 80.06 84 ALA A O 1
ATOM 684 N N . LYS A 1 85 ? 8.709 4.341 -0.270 1.00 86.69 85 LYS A N 1
ATOM 685 C CA . LYS A 1 85 ? 8.273 4.979 0.985 1.00 86.69 85 LYS A CA 1
ATOM 686 C C . LYS A 1 85 ? 6.833 5.496 0.895 1.00 86.69 85 LYS A C 1
ATOM 688 O O . LYS A 1 85 ? 6.068 5.308 1.841 1.00 86.69 85 LYS A O 1
ATOM 693 N N . MET A 1 86 ? 6.467 6.144 -0.211 1.00 87.62 86 MET A N 1
ATOM 694 C CA . MET A 1 86 ? 5.108 6.657 -0.424 1.00 87.62 86 MET A CA 1
ATOM 695 C C . MET A 1 86 ? 4.085 5.521 -0.519 1.00 87.62 86 MET A C 1
ATOM 697 O O . MET A 1 86 ? 3.044 5.577 0.135 1.00 87.62 86 MET A O 1
ATOM 701 N N . GLU A 1 87 ? 4.386 4.481 -1.295 1.00 86.31 87 GLU A N 1
ATOM 702 C CA . GLU A 1 87 ? 3.505 3.320 -1.450 1.00 86.31 87 GLU A CA 1
ATOM 703 C C . GLU A 1 87 ? 3.323 2.562 -0.134 1.00 86.31 87 GLU A C 1
ATOM 705 O O . GLU A 1 87 ? 2.204 2.208 0.238 1.00 86.31 87 GLU A O 1
ATOM 710 N N . TRP A 1 88 ? 4.393 2.405 0.645 1.00 89.25 88 TRP A N 1
ATOM 711 C CA . TRP A 1 88 ? 4.305 1.771 1.955 1.00 89.25 88 TRP A CA 1
ATOM 712 C C . TRP A 1 88 ? 3.443 2.570 2.938 1.00 89.25 88 TRP A C 1
ATOM 714 O O . TRP A 1 88 ? 2.632 2.001 3.670 1.00 89.25 88 TRP A O 1
ATOM 724 N N . ALA A 1 89 ? 3.558 3.901 2.937 1.00 91.12 89 ALA A N 1
ATOM 725 C CA . ALA A 1 89 ? 2.699 4.753 3.756 1.00 91.12 89 ALA A CA 1
ATOM 726 C C . ALA A 1 89 ? 1.220 4.650 3.354 1.00 91.12 89 ALA A C 1
ATOM 728 O O . ALA A 1 89 ? 0.347 4.616 4.226 1.00 91.12 89 ALA A O 1
ATOM 729 N N . PHE A 1 90 ? 0.939 4.545 2.054 1.00 91.25 90 PHE A N 1
ATOM 730 C CA . PHE A 1 90 ? -0.403 4.285 1.540 1.00 91.25 90 PHE A CA 1
ATOM 731 C C . PHE A 1 90 ? -0.965 2.939 2.033 1.00 91.25 90 PHE A C 1
ATOM 733 O O . PHE A 1 90 ? -2.098 2.887 2.524 1.00 91.25 90 PHE A O 1
ATOM 740 N N . LEU A 1 91 ? -0.170 1.867 1.971 1.00 92.56 91 LEU A N 1
ATOM 741 C CA . LEU A 1 91 ? -0.578 0.549 2.465 1.00 92.56 91 LEU A CA 1
ATOM 742 C C . LEU A 1 91 ? -0.876 0.576 3.968 1.00 92.56 91 LEU A C 1
ATOM 744 O O . LEU A 1 91 ? -1.893 0.033 4.391 1.00 92.56 91 LEU A O 1
ATOM 748 N N . ILE A 1 92 ? -0.061 1.269 4.770 1.00 94.44 92 ILE A N 1
ATOM 749 C CA . ILE A 1 92 ? -0.306 1.429 6.212 1.00 94.44 92 ILE A CA 1
ATOM 750 C C . ILE A 1 92 ? -1.622 2.162 6.481 1.00 94.44 92 ILE A C 1
ATOM 752 O O . ILE A 1 92 ? -2.383 1.745 7.355 1.00 94.44 92 ILE A O 1
ATOM 756 N N . LEU A 1 93 ? -1.902 3.256 5.765 1.00 95.19 93 LEU A N 1
ATOM 757 C CA . LEU A 1 93 ? -3.161 3.991 5.932 1.00 95.19 93 LEU A CA 1
ATOM 758 C C . LEU A 1 93 ? -4.368 3.117 5.603 1.00 95.19 93 LEU A C 1
ATOM 760 O O . LEU A 1 93 ? -5.350 3.131 6.343 1.00 95.19 93 LEU A O 1
ATOM 764 N N . THR A 1 94 ? -4.276 2.359 4.516 1.00 93.50 94 THR A N 1
ATOM 765 C CA . THR A 1 94 ? -5.342 1.466 4.061 1.00 93.50 94 THR A CA 1
ATOM 766 C C . THR A 1 94 ? -5.560 0.329 5.054 1.00 93.50 94 THR A C 1
ATOM 768 O O . THR A 1 94 ? -6.692 0.081 5.461 1.00 93.50 94 THR A O 1
ATOM 771 N N . TYR A 1 95 ? -4.476 -0.298 5.521 1.00 95.38 95 TYR A N 1
ATOM 772 C CA . TYR A 1 95 ? -4.519 -1.333 6.550 1.00 95.38 95 TYR A CA 1
ATOM 773 C C . TYR A 1 95 ? -5.208 -0.812 7.815 1.00 95.38 95 TYR A C 1
ATOM 775 O O . TYR A 1 95 ? -6.157 -1.423 8.288 1.00 95.38 95 TYR A O 1
ATOM 783 N N . LYS A 1 96 ? -4.802 0.359 8.323 1.00 95.06 96 LYS A N 1
ATOM 784 C CA . LYS A 1 96 ? -5.394 0.945 9.535 1.00 95.06 96 LYS A CA 1
ATOM 785 C C . LYS A 1 96 ? -6.869 1.308 9.378 1.00 95.06 96 LYS A C 1
ATOM 787 O O . LYS A 1 96 ? -7.621 1.199 10.344 1.00 95.06 96 LYS A O 1
ATOM 792 N N . ASP A 1 97 ? -7.286 1.782 8.203 1.00 94.69 97 ASP A N 1
ATOM 793 C CA . ASP A 1 97 ? -8.699 2.091 7.954 1.00 94.69 97 ASP A CA 1
ATOM 794 C C . ASP A 1 97 ? -9.552 0.818 7.980 1.00 94.69 97 ASP A C 1
ATOM 796 O O . ASP A 1 97 ? -10.598 0.807 8.625 1.00 94.69 97 ASP A O 1
ATOM 800 N N . MET A 1 98 ? -9.072 -0.265 7.363 1.00 95.31 98 MET A N 1
ATOM 801 C CA . MET A 1 98 ? -9.761 -1.557 7.381 1.00 95.31 98 MET A CA 1
ATOM 802 C C . MET A 1 98 ? -9.726 -2.219 8.763 1.00 95.31 98 MET A C 1
ATOM 804 O O . MET A 1 98 ? -10.757 -2.704 9.222 1.00 95.31 98 MET A O 1
ATOM 808 N N . GLU A 1 99 ? -8.591 -2.163 9.463 1.00 96.38 99 GLU A N 1
ATOM 809 C CA . GLU A 1 99 ? -8.421 -2.708 10.818 1.00 96.38 99 GLU A CA 1
ATOM 810 C C . GLU A 1 99 ? -9.378 -2.040 11.806 1.00 96.38 99 GLU A C 1
ATOM 812 O O . GLU A 1 99 ? -9.985 -2.706 12.635 1.00 96.38 99 GLU A O 1
ATOM 817 N N . LYS A 1 100 ? -9.574 -0.721 11.684 1.00 94.50 100 LYS A N 1
ATOM 818 C CA . LYS A 1 100 ? -10.515 0.026 12.526 1.00 94.50 100 LYS A CA 1
ATOM 819 C C . LYS A 1 100 ? -11.975 -0.397 12.314 1.00 94.50 100 LYS A C 1
ATOM 821 O O . LYS A 1 100 ? -12.785 -0.240 13.225 1.00 94.50 100 LYS A O 1
ATOM 826 N N . ARG A 1 101 ? -12.336 -0.824 11.103 1.00 93.56 101 ARG A N 1
ATOM 827 C CA . ARG A 1 101 ? -13.723 -1.148 10.722 1.00 93.56 101 ARG A CA 1
ATOM 828 C C . ARG A 1 101 ? -14.078 -2.608 10.965 1.00 93.56 101 ARG A C 1
ATOM 830 O O . ARG A 1 101 ? -15.240 -2.905 11.218 1.00 93.56 101 ARG A O 1
ATOM 837 N N . HIS A 1 102 ? -13.087 -3.479 10.846 1.00 93.38 102 HIS A N 1
ATOM 838 C CA . HIS A 1 102 ? -13.227 -4.919 10.972 1.00 93.38 102 HIS A CA 1
ATOM 839 C C . HIS A 1 102 ? -12.250 -5.387 12.057 1.00 93.38 102 HIS A C 1
ATOM 841 O O . HIS A 1 102 ? -12.510 -5.176 13.240 1.00 93.38 102 HIS A O 1
ATOM 847 N N . ASP A 1 103 ? -11.107 -5.942 11.660 1.00 94.31 103 ASP A N 1
ATOM 848 C CA . ASP A 1 103 ? -10.013 -6.345 12.535 1.00 94.31 103 ASP A CA 1
ATOM 849 C C . ASP A 1 103 ? -8.691 -6.447 11.742 1.00 94.31 103 ASP A C 1
ATOM 851 O O . ASP A 1 103 ? -8.630 -6.181 10.536 1.00 94.31 103 ASP A O 1
ATOM 855 N N . ALA A 1 104 ? -7.612 -6.810 12.438 1.00 91.94 104 ALA A N 1
ATOM 856 C CA . ALA A 1 104 ? -6.269 -6.925 11.873 1.00 91.94 104 ALA A CA 1
ATOM 857 C C . ALA A 1 104 ? -6.142 -8.023 10.800 1.00 91.94 104 ALA A C 1
ATOM 859 O O . ALA A 1 104 ? -5.412 -7.849 9.822 1.00 91.94 104 ALA A O 1
ATOM 860 N N . GLU A 1 105 ? -6.840 -9.146 10.974 1.00 94.81 105 GLU A N 1
ATOM 861 C CA . GLU A 1 105 ? -6.788 -10.285 10.053 1.00 94.81 105 GLU A CA 1
ATOM 862 C C . GLU A 1 105 ? -7.479 -9.921 8.738 1.00 94.81 105 GLU A C 1
ATOM 864 O O . GLU A 1 105 ? -6.898 -10.052 7.659 1.00 94.81 105 GLU A O 1
ATOM 869 N N . TYR A 1 106 ? -8.660 -9.314 8.838 1.00 95.44 106 TYR A N 1
ATOM 870 C CA . TYR A 1 106 ? -9.392 -8.785 7.700 1.00 95.44 106 TYR A CA 1
ATOM 871 C C . TYR A 1 106 ? -8.605 -7.710 6.950 1.00 95.44 106 TYR A C 1
ATOM 873 O O . TYR A 1 106 ? -8.576 -7.692 5.719 1.00 95.44 106 TYR A O 1
ATOM 881 N N . ALA A 1 107 ? -7.954 -6.802 7.679 1.00 94.12 107 ALA A N 1
ATOM 882 C CA . ALA A 1 107 ? -7.148 -5.746 7.083 1.00 94.12 107 ALA A CA 1
ATOM 883 C C . ALA A 1 107 ? -5.963 -6.307 6.290 1.00 94.12 107 ALA A C 1
ATOM 885 O O . ALA A 1 107 ? -5.692 -5.846 5.178 1.00 94.12 107 ALA A O 1
ATOM 886 N N . TYR A 1 108 ? -5.279 -7.318 6.827 1.00 93.19 108 TYR A N 1
ATOM 887 C CA . TYR A 1 108 ? -4.205 -8.011 6.123 1.00 93.19 108 TYR A CA 1
ATOM 888 C C . TYR A 1 108 ? -4.709 -8.667 4.830 1.00 93.19 108 TYR A C 1
ATOM 890 O O . TYR A 1 108 ? -4.153 -8.429 3.751 1.00 93.19 108 TYR A O 1
ATOM 898 N N . ASP A 1 109 ? -5.807 -9.419 4.914 1.00 94.62 109 ASP A N 1
ATOM 899 C CA . ASP A 1 109 ? -6.402 -10.095 3.760 1.00 94.62 109 ASP A CA 1
ATOM 900 C C . ASP A 1 109 ? -6.930 -9.110 2.713 1.00 94.62 109 ASP A C 1
ATOM 902 O O . ASP A 1 109 ? -6.803 -9.340 1.506 1.00 94.62 109 ASP A O 1
ATOM 906 N N . PHE A 1 110 ? -7.468 -7.970 3.145 1.00 95.25 110 PHE A N 1
ATOM 907 C CA . PHE A 1 110 ? -7.851 -6.886 2.250 1.00 95.25 110 PHE A CA 1
ATOM 908 C C . PHE A 1 110 ? -6.645 -6.351 1.470 1.00 95.25 110 PHE A C 1
ATOM 910 O O . PHE A 1 110 ? -6.713 -6.250 0.244 1.00 95.25 110 PHE A O 1
ATOM 917 N N . ILE A 1 111 ? -5.532 -6.042 2.147 1.00 93.50 111 ILE A N 1
ATOM 918 C CA . ILE A 1 111 ? -4.313 -5.547 1.489 1.00 93.50 111 ILE A CA 1
ATOM 919 C C . ILE A 1 111 ? -3.798 -6.565 0.471 1.00 93.50 111 ILE A C 1
ATOM 921 O O . ILE A 1 111 ? -3.486 -6.197 -0.663 1.00 93.50 111 ILE A O 1
ATOM 925 N N . LYS A 1 112 ? -3.775 -7.851 0.833 1.00 92.88 112 LYS A N 1
ATOM 926 C CA . LYS A 1 112 ? -3.384 -8.935 -0.073 1.00 92.88 112 LYS A CA 1
ATOM 927 C C . LYS A 1 112 ? -4.263 -8.973 -1.327 1.00 92.88 112 LYS A C 1
ATOM 929 O O . LYS A 1 112 ? -3.733 -8.980 -2.438 1.00 92.88 112 LYS A O 1
ATOM 934 N N . ARG A 1 113 ? -5.592 -8.941 -1.168 1.00 93.38 113 ARG A N 1
ATOM 935 C CA . ARG A 1 113 ? -6.543 -8.907 -2.295 1.00 93.38 113 ARG A CA 1
ATOM 936 C C . ARG A 1 113 ? -6.377 -7.654 -3.153 1.00 93.38 113 ARG A C 1
ATOM 938 O O . ARG A 1 113 ? -6.465 -7.743 -4.374 1.00 93.38 113 ARG A O 1
ATOM 945 N N . ALA A 1 114 ? -6.116 -6.500 -2.542 1.00 89.69 114 ALA A N 1
ATOM 946 C CA . ALA A 1 114 ? -5.910 -5.246 -3.260 1.00 89.69 114 ALA A CA 1
ATOM 947 C C . ALA A 1 114 ? -4.643 -5.286 -4.129 1.00 89.69 114 ALA A C 1
ATOM 949 O O . ALA A 1 114 ? -4.693 -4.932 -5.306 1.00 89.69 114 ALA A O 1
ATOM 950 N N . ILE A 1 115 ? -3.537 -5.802 -3.583 1.00 88.31 115 ILE A N 1
ATOM 951 C CA . ILE A 1 115 ? -2.288 -6.016 -4.328 1.00 88.31 115 ILE A CA 1
ATOM 952 C C . ILE A 1 115 ? -2.516 -6.998 -5.482 1.00 88.31 115 ILE A C 1
ATOM 954 O O . ILE A 1 115 ? -2.120 -6.719 -6.610 1.00 88.31 115 ILE A O 1
ATOM 958 N N . GLN A 1 116 ? -3.207 -8.114 -5.235 1.00 86.94 116 GLN A N 1
ATOM 959 C CA . GLN A 1 116 ? -3.543 -9.088 -6.279 1.00 86.94 116 GLN A CA 1
ATOM 960 C C . GLN A 1 116 ? -4.430 -8.489 -7.379 1.00 86.94 116 GLN A C 1
ATOM 962 O O . GLN A 1 116 ? -4.230 -8.785 -8.552 1.00 86.94 116 GLN A O 1
ATOM 967 N N . ALA A 1 117 ? -5.380 -7.620 -7.024 1.00 87.00 117 ALA A N 1
ATOM 968 C CA . ALA A 1 117 ? -6.229 -6.924 -7.987 1.00 87.00 117 ALA A CA 1
ATOM 969 C C . ALA A 1 117 ? -5.457 -5.881 -8.815 1.00 87.00 117 ALA A C 1
ATOM 971 O O . ALA A 1 117 ? -5.818 -5.623 -9.963 1.00 87.00 117 ALA A O 1
ATOM 972 N N . ALA A 1 118 ? -4.408 -5.285 -8.246 1.00 84.62 118 ALA A N 1
ATOM 973 C CA . ALA A 1 118 ? -3.543 -4.332 -8.932 1.00 84.62 118 ALA A CA 1
ATOM 974 C C . ALA A 1 118 ? -2.485 -5.021 -9.816 1.00 84.62 118 ALA A C 1
ATOM 976 O O . ALA A 1 118 ? -2.122 -4.481 -10.861 1.00 84.62 118 ALA A O 1
ATOM 977 N N . ALA A 1 119 ? -2.031 -6.221 -9.434 1.00 82.88 119 ALA A N 1
ATOM 978 C CA . ALA A 1 119 ? -0.932 -6.947 -10.071 1.00 82.88 119 ALA A CA 1
ATOM 979 C C . ALA A 1 119 ? -1.011 -7.028 -11.610 1.00 82.88 119 ALA A C 1
ATOM 981 O O . ALA A 1 119 ? 0.003 -6.740 -12.241 1.00 82.88 119 ALA A O 1
ATOM 982 N N . PRO A 1 120 ? -2.160 -7.308 -12.260 1.00 80.44 120 PRO A N 1
ATOM 983 C CA . PRO A 1 120 ? -2.226 -7.382 -13.723 1.00 80.44 120 PRO A CA 1
ATOM 984 C C . PRO A 1 120 ? -1.774 -6.105 -14.443 1.00 80.44 120 PRO A C 1
ATOM 986 O O . PRO A 1 120 ? -1.286 -6.172 -15.567 1.00 80.44 120 PRO A O 1
ATOM 989 N N . PHE A 1 121 ? -1.922 -4.936 -13.814 1.00 76.88 121 PHE A N 1
ATOM 990 C CA . PHE A 1 121 ? -1.468 -3.668 -14.387 1.00 76.88 121 PHE A CA 1
ATOM 991 C C . PHE A 1 121 ? 0.034 -3.464 -14.202 1.00 76.88 121 PHE A C 1
ATOM 993 O O . PHE A 1 121 ? 0.687 -2.888 -15.066 1.00 76.88 121 PHE A O 1
ATOM 1000 N N . VAL A 1 122 ? 0.562 -3.959 -13.084 1.00 72.38 122 VAL A N 1
ATOM 1001 C CA . VAL A 1 122 ? 1.951 -3.770 -12.666 1.00 72.38 122 VAL A CA 1
ATOM 1002 C C . VAL A 1 122 ? 2.892 -4.717 -13.399 1.00 72.38 122 VAL A C 1
ATOM 1004 O O . VAL A 1 122 ? 3.992 -4.333 -13.785 1.00 72.38 122 VAL A O 1
ATOM 1007 N N . MET A 1 123 ? 2.445 -5.956 -13.615 1.00 69.19 123 MET A N 1
ATOM 1008 C CA . MET A 1 123 ? 3.253 -7.014 -14.218 1.00 69.19 123 MET A CA 1
ATOM 1009 C C . MET A 1 123 ? 3.725 -6.627 -15.629 1.00 69.19 123 MET A C 1
ATOM 1011 O O . MET A 1 123 ? 4.875 -6.872 -15.969 1.00 69.19 123 MET A O 1
ATOM 1015 N N . ASN A 1 124 ? 2.903 -5.944 -16.430 1.00 63.84 124 ASN A N 1
ATOM 1016 C CA . ASN A 1 124 ? 3.332 -5.511 -17.767 1.00 63.84 124 ASN A CA 1
ATOM 1017 C C . ASN A 1 124 ? 4.505 -4.519 -17.728 1.00 63.84 124 ASN A C 1
ATOM 1019 O O . ASN A 1 124 ? 5.458 -4.663 -18.492 1.00 63.84 124 ASN A O 1
ATOM 1023 N N . ASP A 1 125 ? 4.467 -3.548 -16.813 1.00 62.03 125 ASP A N 1
ATOM 1024 C CA . ASP A 1 125 ? 5.560 -2.583 -16.639 1.00 62.03 125 ASP A CA 1
ATOM 1025 C C . ASP A 1 125 ? 6.788 -3.231 -15.974 1.00 62.03 125 ASP A C 1
ATOM 1027 O O . ASP A 1 125 ? 7.916 -2.798 -16.204 1.00 62.03 125 ASP A O 1
ATOM 1031 N N . MET A 1 126 ? 6.584 -4.282 -15.173 1.00 62.41 126 MET A N 1
ATOM 1032 C CA . MET A 1 126 ? 7.664 -4.978 -14.479 1.00 62.41 126 MET A CA 1
ATOM 1033 C C . MET A 1 126 ? 8.478 -5.915 -15.365 1.00 62.41 126 MET A C 1
ATOM 1035 O O . MET A 1 126 ? 9.697 -5.963 -15.236 1.00 62.41 126 MET A O 1
ATOM 1039 N N . TYR A 1 127 ? 7.810 -6.685 -16.220 1.00 60.44 127 TYR A N 1
ATOM 1040 C CA . TYR A 1 127 ? 8.470 -7.705 -17.034 1.00 60.44 127 TYR A CA 1
ATOM 1041 C C . TYR A 1 127 ? 8.893 -7.189 -18.406 1.00 60.44 127 TYR A C 1
ATOM 1043 O O . TYR A 1 127 ? 9.584 -7.911 -19.115 1.00 60.44 127 TYR A O 1
ATOM 1051 N N . GLN A 1 128 ? 8.489 -5.962 -18.775 1.00 58.62 128 GLN A N 1
ATOM 1052 C CA . GLN A 1 128 ? 8.879 -5.293 -20.021 1.00 58.62 128 GLN A CA 1
ATOM 1053 C C . GLN A 1 128 ? 8.809 -6.221 -21.249 1.00 58.62 128 GLN A C 1
ATOM 1055 O O . GLN A 1 128 ? 9.621 -6.107 -22.160 1.00 58.62 128 GLN A O 1
ATOM 1060 N N . ALA A 1 129 ? 7.837 -7.141 -21.292 1.00 58.38 129 ALA A N 1
ATOM 1061 C CA . ALA A 1 129 ? 7.800 -8.216 -22.287 1.00 58.38 129 ALA A CA 1
ATOM 1062 C C . ALA A 1 129 ? 7.754 -7.684 -23.731 1.00 58.38 129 ALA A C 1
ATOM 1064 O O . ALA A 1 129 ? 8.292 -8.307 -24.641 1.00 58.38 129 ALA A O 1
ATOM 1065 N N . ASP A 1 130 ? 7.203 -6.483 -23.928 1.00 54.25 130 ASP A N 1
ATOM 1066 C CA . ASP A 1 130 ? 7.187 -5.773 -25.211 1.00 54.25 130 ASP A CA 1
ATOM 1067 C C . ASP A 1 130 ? 8.596 -5.449 -25.752 1.00 54.25 130 ASP A C 1
ATOM 1069 O O . ASP A 1 130 ? 8.767 -5.221 -26.949 1.00 54.25 130 ASP A O 1
ATOM 1073 N N . TYR A 1 131 ? 9.619 -5.401 -24.892 1.00 52.50 131 TYR A N 1
ATOM 1074 C CA . TYR A 1 131 ? 11.008 -5.209 -25.307 1.00 52.50 131 TYR A CA 1
ATOM 1075 C C . TYR A 1 131 ? 11.622 -6.481 -25.883 1.00 52.50 131 TYR A C 1
ATOM 1077 O O . TYR A 1 131 ? 12.489 -6.360 -26.739 1.00 52.50 131 TYR A O 1
ATOM 1085 N N . LEU A 1 132 ? 11.127 -7.670 -25.521 1.00 52.34 132 LEU A N 1
ATOM 1086 C CA . LEU A 1 132 ? 11.591 -8.934 -26.109 1.00 52.34 132 LEU A CA 1
ATOM 1087 C C . LEU A 1 132 ? 11.382 -8.959 -27.629 1.00 52.34 132 LEU A C 1
ATOM 1089 O O . LEU A 1 132 ? 12.179 -9.545 -28.345 1.00 52.34 132 LEU A O 1
ATOM 1093 N N . ALA A 1 133 ? 10.359 -8.263 -28.138 1.00 53.84 133 ALA A N 1
ATOM 1094 C CA . ALA A 1 133 ? 10.102 -8.134 -29.573 1.00 53.84 133 ALA A CA 1
ATOM 1095 C C . ALA A 1 133 ? 11.110 -7.232 -30.320 1.00 53.84 133 ALA A C 1
ATOM 1097 O O . ALA A 1 133 ? 11.013 -7.096 -31.538 1.00 53.84 133 ALA A O 1
ATOM 1098 N N . LYS A 1 134 ? 12.030 -6.569 -29.607 1.00 47.84 134 LYS A N 1
ATOM 1099 C CA . LYS A 1 134 ? 13.031 -5.650 -30.175 1.00 47.84 134 LYS A CA 1
ATOM 1100 C C . LYS A 1 134 ? 14.431 -6.257 -30.275 1.00 47.84 134 LYS A C 1
ATOM 1102 O O . LYS A 1 134 ? 15.293 -5.615 -30.867 1.00 47.84 134 LYS A O 1
ATOM 1107 N N . PHE A 1 135 ? 14.650 -7.437 -29.701 1.00 46.78 135 PHE A N 1
ATOM 1108 C CA . PHE A 1 135 ? 15.933 -8.135 -29.718 1.00 46.78 135 PHE A CA 1
ATOM 1109 C C . PHE A 1 135 ? 15.847 -9.361 -30.632 1.00 46.78 135 PHE A C 1
ATOM 1111 O O . PHE A 1 135 ? 14.812 -10.028 -30.670 1.00 46.78 135 PHE A O 1
ATOM 1118 N N . GLU A 1 136 ? 16.918 -9.657 -31.374 1.00 51.47 136 GLU A N 1
ATOM 1119 C CA . GLU A 1 136 ? 17.023 -10.921 -32.122 1.00 51.47 136 GLU A CA 1
ATOM 1120 C C . GLU A 1 136 ? 17.239 -12.108 -31.170 1.00 51.47 136 GLU A C 1
ATOM 1122 O O . GLU A 1 136 ? 16.669 -13.177 -31.389 1.00 51.47 136 GLU A O 1
ATOM 1127 N N . ASP A 1 137 ? 17.986 -11.903 -30.079 1.00 60.56 137 ASP A N 1
ATOM 1128 C CA . ASP A 1 137 ? 18.097 -12.839 -28.959 1.00 60.56 137 ASP A CA 1
ATOM 1129 C C . ASP A 1 137 ? 17.293 -12.314 -27.746 1.00 60.56 137 ASP A C 1
ATOM 1131 O O . ASP A 1 137 ? 17.617 -11.258 -27.195 1.00 60.56 137 ASP A O 1
ATOM 1135 N N . PRO A 1 138 ? 16.252 -13.030 -27.272 1.00 45.72 138 PRO A N 1
ATOM 1136 C CA . PRO A 1 138 ? 15.425 -12.590 -26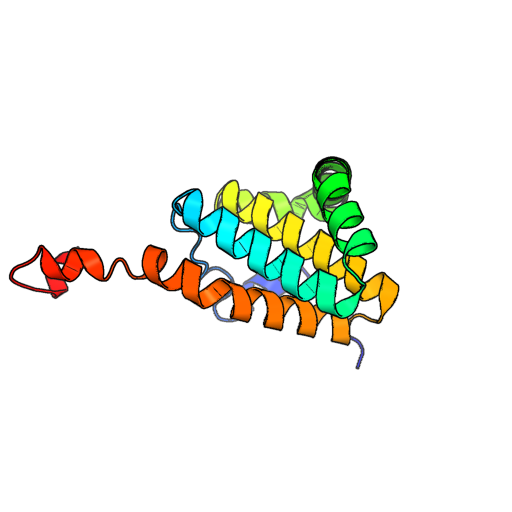.147 1.00 45.72 138 PRO A CA 1
ATOM 1137 C C . PRO A 1 138 ? 16.188 -12.459 -24.817 1.00 45.72 138 PRO A C 1
ATOM 1139 O O . PRO A 1 138 ? 15.664 -11.842 -23.886 1.00 45.72 138 PRO A O 1
ATOM 1142 N N . PHE A 1 139 ? 17.397 -13.017 -24.698 1.00 58.38 139 PHE A N 1
ATOM 1143 C CA . PHE A 1 139 ? 18.228 -12.877 -23.502 1.00 58.38 139 PHE A CA 1
ATOM 1144 C C . PHE A 1 139 ? 19.022 -11.561 -23.448 1.00 58.38 139 PHE A C 1
ATOM 1146 O O . PHE A 1 139 ? 19.443 -11.165 -22.361 1.00 58.38 139 PHE A O 1
ATOM 1153 N N . GLU A 1 140 ? 19.150 -10.827 -24.560 1.00 44.66 140 GLU A N 1
ATOM 1154 C CA . GLU A 1 140 ? 19.772 -9.489 -24.587 1.00 44.66 140 GLU A CA 1
ATOM 1155 C C . GLU A 1 140 ? 18.988 -8.452 -23.772 1.00 44.66 140 GLU A C 1
ATOM 1157 O O . GLU A 1 140 ? 19.550 -7.463 -23.312 1.00 44.66 140 GLU A O 1
ATOM 1162 N N . ALA A 1 141 ? 17.702 -8.699 -23.513 1.00 44.72 141 ALA A N 1
ATOM 1163 C CA . ALA A 1 141 ? 16.864 -7.841 -22.679 1.00 44.72 141 ALA A CA 1
ATOM 1164 C C . ALA A 1 141 ? 17.268 -7.816 -21.187 1.00 44.72 141 ALA A C 1
ATOM 1166 O O . ALA A 1 141 ? 16.711 -7.023 -20.425 1.00 44.72 141 ALA A O 1
ATOM 1167 N N . PHE A 1 142 ? 18.185 -8.693 -20.753 1.00 44.62 142 PHE A N 1
ATOM 1168 C CA . PHE A 1 142 ? 18.594 -8.854 -19.350 1.00 44.62 142 PHE A CA 1
ATOM 1169 C C . PHE A 1 142 ? 20.033 -8.388 -19.043 1.00 44.62 142 PHE A C 1
ATOM 1171 O O . PHE A 1 142 ? 20.470 -8.555 -17.900 1.00 44.62 142 PHE A O 1
ATOM 1178 N N . TRP A 1 143 ? 20.757 -7.819 -20.017 1.00 42.00 143 TRP A N 1
ATOM 1179 C CA . TRP A 1 143 ? 22.115 -7.266 -19.863 1.00 42.00 143 TRP A CA 1
ATOM 1180 C C . TRP A 1 143 ? 22.131 -5.737 -19.946 1.00 42.00 143 TRP A C 1
ATOM 1182 O O . TRP A 1 143 ? 22.966 -5.137 -19.229 1.00 42.00 143 TRP A O 1
#

Secondary structure (DSSP, 8-state):
---PPPPHHHHTTSTTTTTS-------HHHHHHHHHHHHHHHHHHH-HHHHHHHHHHHHHHHHHHHHHTHHHHHHHHHHHHHHHHHHHHHHHHHHHHHHHHS-HHHHHHHHHHHHHHHHHHHHHHHH-HHHHTT-SSGGGGG-

pLDDT: mean 76.25, std 19.94, range [32.19, 96.38]

Sequence (143 aa):
MTTQKLTLDQINTVPYYGKSFPFLPRKASVRNKEVWAFIKLQAKEIGLFPALAFWIAMPFRLGGVYRQYKEGMDLMKKSFGAEAKMEWAFLILTYKDMEKRHDAEYAYDFIKRAIQAAAPFVMNDMYQADYLAKFEDPFEAFW